Protein AF-A0A162QLN3-F1 (afdb_monomer)

Foldseek 3Di:
DDKDQAADPAKQAWKWWWFADPVRDIDIATGIGGQPDPDHRTAIIGRDDQAPPDCVQKDFVVVVGDQDQDWDWKFFQFVVPRGTHIWTADNVVSDTPDDTDTGIIHHDDDHDPDDGGRDYD

pLDDT: mean 87.29, std 8.72, range [60.91, 96.0]

Solvent-accessible surface area (backbone atoms only — not comparable to full-atom values): 7224 Å² total; per-residue (Å²): 134,65,80,38,42,60,51,48,94,51,72,41,70,46,20,42,34,22,36,44,48,96,89,67,51,70,46,74,47,78,41,64,50,50,48,88,62,84,56,88,43,48,29,32,38,26,76,48,68,53,59,84,88,64,65,84,81,54,42,26,63,91,76,73,37,80,76,72,86,55,67,44,65,26,40,28,31,26,74,71,67,66,37,58,43,78,33,46,32,39,42,90,75,71,41,65,60,77,92,61,60,70,59,33,37,28,81,56,77,80,56,77,82,74,90,60,57,54,35,82,124

Organism: NCBI:txid1121326

Mean predicted aligned error: 5.3 Å

Secondary structure (DSSP, 8-state):
---B-B--SS-EEEEEEEEE-TTS-EEEEEEEE-TT---TTEEEEEE--SS-S--TT-B-GGGTPPPPSS-EEEEEEESSS--EEEEEEETTTTEESSSS-EEEEEEPPPPP--SPPPBP-

Nearest PDB structures (foldseek):
  3lag-assembly1_A  TM=4.949E-01  e=3.246E+00  Rhodopseudomonas palustris CGA009
  6zlx-assembly1_A  TM=1.906E-01  e=5.798E+00  Homo sapiens
  8isj-assembly1_B  TM=2.012E-01  e=5.798E+00  Arabidopsis thaliana

Radius of gyration: 15.29 Å; Cα contacts (8 Å, |Δi|>4): 238; chains: 1; bounding box: 36×36×38 Å

Structure (mmCIF, N/CA/C/O backbone):
data_AF-A0A162QLN3-F1
#
_entry.id   AF-A0A162QLN3-F1
#
loop_
_atom_site.group_PDB
_atom_site.id
_atom_site.type_symbol
_atom_site.label_atom_id
_atom_site.label_alt_id
_atom_site.label_comp_id
_atom_site.label_asym_id
_atom_site.label_entity_id
_atom_site.label_seq_id
_atom_site.pdbx_PDB_ins_code
_atom_site.Cartn_x
_atom_site.Cartn_y
_atom_site.Cartn_z
_atom_site.occupancy
_atom_site.B_iso_or_equiv
_atom_site.auth_seq_id
_atom_site.auth_comp_id
_atom_site.auth_asym_id
_atom_site.auth_atom_id
_atom_site.pdbx_PDB_model_num
ATOM 1 N N . MET A 1 1 ? -3.780 9.070 -7.454 1.00 75.94 1 MET A N 1
ATOM 2 C CA . MET A 1 1 ? -2.645 8.168 -7.160 1.00 75.94 1 MET A CA 1
ATOM 3 C C . MET A 1 1 ? -2.604 7.137 -8.271 1.00 75.94 1 MET A C 1
ATOM 5 O O . MET A 1 1 ? -3.644 6.544 -8.531 1.00 75.94 1 MET A O 1
ATOM 9 N N . GLU A 1 2 ? -1.471 6.964 -8.947 1.00 88.06 2 GLU A N 1
ATOM 10 C CA . GLU A 1 2 ? -1.360 6.098 -10.132 1.00 88.06 2 GLU A CA 1
ATOM 11 C C . GLU A 1 2 ? -0.142 5.175 -10.028 1.00 88.06 2 GLU A C 1
ATOM 13 O O . GLU A 1 2 ? 0.862 5.526 -9.405 1.00 88.06 2 GLU A O 1
ATOM 18 N N . TRP A 1 3 ? -0.257 3.974 -10.598 1.00 93.69 3 TRP A N 1
ATOM 19 C CA . TRP A 1 3 ? 0.831 2.997 -10.644 1.00 93.69 3 TRP A CA 1
ATOM 20 C C . TRP A 1 3 ? 1.822 3.355 -11.756 1.00 93.69 3 TRP A C 1
ATOM 22 O O . TRP A 1 3 ? 1.419 3.551 -12.899 1.00 93.69 3 TRP A O 1
ATOM 32 N N . SER A 1 4 ? 3.114 3.353 -11.435 1.00 92.81 4 SER A N 1
ATOM 33 C CA . SER A 1 4 ? 4.222 3.447 -12.383 1.00 92.81 4 SER A CA 1
ATOM 34 C C . SER A 1 4 ? 4.897 2.090 -12.562 1.00 92.81 4 SER A C 1
ATOM 36 O O . SER A 1 4 ? 5.086 1.342 -11.599 1.00 92.81 4 SER A O 1
ATOM 38 N N . THR A 1 5 ? 5.299 1.801 -13.798 1.00 91.31 5 THR A N 1
ATOM 39 C CA . THR A 1 5 ? 6.153 0.658 -14.154 1.00 91.31 5 THR A CA 1
ATOM 40 C C . THR A 1 5 ? 7.530 1.094 -14.662 1.00 91.31 5 THR A C 1
ATOM 42 O O . THR A 1 5 ? 8.290 0.262 -15.143 1.00 91.31 5 THR A O 1
ATOM 45 N N . GLU A 1 6 ? 7.859 2.381 -14.605 1.00 89.69 6 GLU A N 1
ATOM 46 C CA . GLU A 1 6 ? 9.182 2.908 -14.958 1.00 89.69 6 GLU A CA 1
ATOM 47 C C . GLU A 1 6 ? 9.920 3.243 -13.679 1.00 89.69 6 GLU A C 1
ATOM 49 O O . GLU A 1 6 ? 9.361 3.958 -12.854 1.00 89.69 6 GLU A O 1
ATOM 54 N N . LEU A 1 7 ? 11.142 2.735 -13.502 1.00 87.56 7 LEU A N 1
ATOM 55 C CA . LEU A 1 7 ? 11.941 3.039 -12.319 1.00 87.56 7 LEU A CA 1
ATOM 56 C C . LEU A 1 7 ? 12.109 4.555 -12.149 1.00 87.56 7 LEU A C 1
ATOM 58 O O . LEU A 1 7 ? 12.273 5.275 -13.138 1.00 87.56 7 LEU A O 1
ATOM 62 N N . PRO A 1 8 ? 12.082 5.045 -10.900 1.00 89.19 8 PRO A N 1
ATOM 63 C CA . PRO A 1 8 ? 12.245 6.463 -10.652 1.00 89.19 8 PRO A CA 1
ATOM 64 C C . PRO A 1 8 ? 13.689 6.893 -10.930 1.00 89.19 8 PRO A C 1
ATOM 66 O O . PRO A 1 8 ? 14.625 6.101 -10.825 1.00 89.19 8 PRO A O 1
ATOM 69 N N . GLU A 1 9 ? 13.872 8.176 -11.226 1.00 90.06 9 GLU A N 1
ATOM 70 C CA . GLU A 1 9 ? 15.194 8.789 -11.428 1.00 90.06 9 GLU A CA 1
ATOM 71 C C . GLU A 1 9 ? 15.925 9.053 -10.099 1.00 90.06 9 GLU A C 1
ATOM 73 O O . GLU A 1 9 ? 17.145 9.193 -10.062 1.00 90.06 9 GLU A O 1
ATOM 78 N N . SER A 1 10 ? 15.188 9.089 -8.988 1.00 90.62 10 SER A N 1
ATOM 79 C CA . SER A 1 10 ? 15.700 9.295 -7.634 1.00 90.62 10 SER A CA 1
ATOM 80 C C . SER A 1 10 ? 14.975 8.397 -6.631 1.00 90.62 10 SER A C 1
ATOM 82 O O . SER A 1 10 ? 13.962 7.772 -6.944 1.00 90.62 10 SER A O 1
ATOM 84 N N . VAL A 1 11 ? 15.512 8.284 -5.415 1.00 89.94 11 VAL A N 1
ATOM 85 C CA . VAL A 1 11 ? 14.911 7.435 -4.378 1.00 89.94 11 VAL A CA 1
ATOM 86 C C . VAL A 1 11 ? 13.552 7.996 -3.966 1.00 89.94 11 VAL A C 1
ATOM 88 O O . VAL A 1 11 ? 13.454 9.148 -3.545 1.00 89.94 11 VAL A O 1
ATOM 91 N N . ILE A 1 12 ? 12.517 7.157 -3.999 1.00 90.25 12 ILE A N 1
ATOM 92 C CA . ILE A 1 12 ? 11.200 7.482 -3.447 1.00 90.25 12 ILE A CA 1
ATOM 93 C C . ILE A 1 12 ? 11.043 6.702 -2.149 1.00 90.25 12 ILE A C 1
ATOM 95 O O . ILE A 1 12 ? 10.886 5.488 -2.176 1.00 90.25 12 ILE A O 1
ATOM 99 N N . GLN A 1 13 ? 11.093 7.405 -1.017 1.00 87.81 13 GLN A N 1
ATOM 100 C CA . GLN A 1 13 ? 11.102 6.802 0.323 1.00 87.81 13 GLN A CA 1
ATOM 101 C C . GLN A 1 13 ? 9.758 6.187 0.733 1.00 87.81 13 GLN A C 1
ATOM 103 O O . GLN A 1 13 ? 9.738 5.203 1.464 1.00 87.81 13 GLN A O 1
ATOM 108 N N . ASN A 1 14 ? 8.641 6.763 0.275 1.00 89.06 14 ASN A N 1
ATOM 109 C CA . ASN A 1 14 ? 7.305 6.320 0.660 1.00 89.06 14 ASN A CA 1
ATOM 110 C C . ASN A 1 14 ? 6.481 5.965 -0.577 1.00 89.06 14 ASN A C 1
ATOM 112 O O . ASN A 1 14 ? 5.913 6.833 -1.245 1.00 89.06 14 ASN A O 1
ATOM 116 N N . CYS A 1 15 ? 6.441 4.681 -0.914 1.00 91.94 15 CYS A N 1
ATOM 117 C CA . CYS A 1 15 ? 5.631 4.195 -2.017 1.00 91.94 15 CYS A CA 1
ATOM 118 C C . CYS A 1 15 ? 5.010 2.838 -1.703 1.00 91.94 15 CYS A C 1
ATOM 120 O O . CYS A 1 15 ? 5.576 2.000 -0.995 1.00 91.94 15 CYS A O 1
ATOM 122 N N . LEU A 1 16 ? 3.825 2.623 -2.264 1.00 94.44 16 LEU A N 1
ATOM 123 C CA . LEU A 1 16 ? 3.257 1.293 -2.352 1.00 94.44 16 LEU A CA 1
ATOM 124 C C . LEU A 1 16 ? 3.956 0.542 -3.475 1.00 94.44 16 LEU A C 1
ATOM 126 O O . LEU A 1 16 ? 4.117 1.069 -4.572 1.00 94.44 16 LEU A O 1
ATOM 130 N N . LEU A 1 17 ? 4.329 -0.700 -3.211 1.00 94.19 17 LEU A N 1
ATOM 131 C CA . LEU A 1 17 ? 4.955 -1.600 -4.168 1.00 94.19 17 LEU A CA 1
ATOM 132 C C . LEU A 1 17 ? 3.996 -2.738 -4.461 1.00 94.19 17 LEU A C 1
ATOM 134 O O . LEU A 1 17 ? 3.516 -3.377 -3.527 1.00 94.19 17 LEU A O 1
ATOM 138 N N . THR A 1 18 ? 3.750 -3.023 -5.737 1.00 95.25 18 THR A N 1
ATOM 139 C CA . THR A 1 18 ? 3.111 -4.280 -6.128 1.00 95.25 18 THR A CA 1
ATOM 140 C C . THR A 1 18 ? 4.182 -5.342 -6.318 1.00 95.25 18 THR A C 1
ATOM 142 O O . THR A 1 18 ? 5.024 -5.226 -7.212 1.00 95.25 18 THR A O 1
ATOM 145 N N . TRP A 1 19 ? 4.096 -6.393 -5.509 1.00 93.31 19 TRP A N 1
ATOM 146 C CA . TRP A 1 19 ? 4.892 -7.604 -5.646 1.00 93.31 19 TRP A CA 1
ATOM 147 C C . TRP A 1 19 ? 4.093 -8.672 -6.377 1.00 93.31 19 TRP A C 1
ATOM 149 O O . TRP A 1 19 ? 2.898 -8.824 -6.126 1.00 93.31 19 TRP A O 1
ATOM 159 N N . GLN A 1 20 ? 4.758 -9.430 -7.238 1.00 93.19 20 GLN A N 1
ATOM 160 C CA . GLN A 1 20 ? 4.251 -10.630 -7.879 1.00 93.19 20 GLN A CA 1
ATOM 161 C C . GLN A 1 20 ? 5.133 -11.814 -7.479 1.00 93.19 20 GLN A C 1
ATOM 163 O O . GLN A 1 20 ? 6.353 -11.763 -7.628 1.00 93.19 20 GLN A O 1
ATOM 168 N N . ARG A 1 21 ? 4.499 -12.868 -6.966 1.00 90.50 21 ARG A N 1
ATOM 169 C CA . ARG A 1 21 ? 5.140 -14.154 -6.671 1.00 90.50 21 ARG A CA 1
ATOM 170 C C . ARG A 1 21 ? 5.162 -15.044 -7.915 1.00 90.50 21 ARG A C 1
ATOM 172 O O . ARG A 1 21 ? 4.439 -14.786 -8.880 1.00 90.50 21 ARG A O 1
ATOM 179 N N . ASP A 1 22 ? 5.941 -16.120 -7.860 1.00 88.44 22 ASP A N 1
ATOM 180 C CA . ASP A 1 22 ? 6.073 -17.089 -8.959 1.00 88.44 22 ASP A CA 1
ATOM 181 C C . ASP A 1 22 ? 4.743 -17.775 -9.315 1.00 88.44 22 ASP A C 1
ATOM 183 O O . ASP A 1 22 ? 4.494 -18.088 -10.476 1.00 88.44 22 ASP A O 1
ATOM 187 N N . ASP A 1 23 ? 3.843 -17.931 -8.338 1.00 91.44 23 ASP A N 1
ATOM 188 C CA . ASP A 1 23 ? 2.478 -18.445 -8.534 1.00 91.44 23 ASP A CA 1
ATOM 189 C C . ASP A 1 23 ? 1.518 -17.425 -9.188 1.00 91.44 23 ASP A C 1
ATOM 191 O O . ASP A 1 23 ? 0.331 -17.697 -9.368 1.00 91.44 23 ASP A O 1
ATOM 195 N N . GLY A 1 24 ? 2.011 -16.231 -9.534 1.00 89.00 24 GLY A N 1
ATOM 196 C CA . GLY A 1 24 ? 1.239 -15.145 -10.133 1.00 89.00 24 GLY A CA 1
ATOM 197 C C . GLY A 1 24 ? 0.429 -14.315 -9.137 1.00 89.00 24 GLY A C 1
ATOM 198 O O . GLY A 1 24 ? -0.126 -13.283 -9.529 1.00 89.00 24 GLY A O 1
ATOM 199 N N . SER A 1 25 ? 0.378 -14.707 -7.860 1.00 92.19 25 SER A N 1
ATOM 200 C CA . SER A 1 25 ? -0.304 -13.939 -6.821 1.00 92.19 25 SER A CA 1
ATOM 201 C C . SER A 1 25 ? 0.403 -12.609 -6.568 1.00 92.19 25 SER A C 1
ATOM 203 O O . SER A 1 25 ? 1.621 -12.474 -6.726 1.00 92.19 25 SER A O 1
ATOM 205 N N . ARG A 1 26 ? -0.386 -11.593 -6.200 1.00 94.19 26 ARG A N 1
ATOM 206 C CA . ARG A 1 26 ? 0.096 -10.223 -6.025 1.00 94.19 26 ARG A CA 1
ATOM 207 C C . ARG A 1 26 ? -0.309 -9.656 -4.682 1.00 94.19 26 ARG A C 1
ATOM 209 O O . ARG A 1 26 ? -1.427 -9.874 -4.222 1.00 94.19 26 ARG A O 1
ATOM 216 N N . TYR A 1 27 ? 0.591 -8.892 -4.083 1.00 93.25 27 TYR A N 1
ATOM 217 C CA . TYR A 1 27 ? 0.350 -8.212 -2.816 1.00 93.25 27 TYR A CA 1
ATOM 218 C C . TYR A 1 27 ? 1.041 -6.852 -2.791 1.00 93.25 27 TYR A C 1
ATOM 220 O O . TYR A 1 27 ? 1.902 -6.560 -3.624 1.00 93.25 27 TYR A O 1
ATOM 228 N N . ILE A 1 28 ? 0.626 -6.010 -1.846 1.00 94.69 28 ILE A N 1
ATOM 229 C CA . ILE A 1 28 ? 1.164 -4.664 -1.677 1.00 94.69 28 ILE A CA 1
ATOM 230 C C . ILE A 1 28 ? 1.984 -4.589 -0.401 1.00 94.69 28 ILE A C 1
ATOM 232 O O . ILE A 1 28 ? 1.582 -5.111 0.636 1.00 94.69 28 ILE A O 1
ATOM 236 N N . THR A 1 29 ? 3.111 -3.892 -0.480 1.00 93.31 29 THR A N 1
ATOM 237 C CA . THR A 1 29 ? 3.875 -3.453 0.691 1.00 93.31 29 THR A CA 1
ATOM 238 C C . THR A 1 29 ? 4.116 -1.957 0.624 1.00 93.31 29 THR A C 1
ATOM 240 O O . THR A 1 29 ? 4.129 -1.390 -0.466 1.00 93.31 29 THR A O 1
ATOM 243 N N . LEU A 1 30 ? 4.416 -1.345 1.765 1.00 92.19 30 LEU A N 1
ATOM 244 C CA . LEU A 1 30 ? 4.958 0.006 1.823 1.00 92.19 30 LEU A CA 1
ATOM 245 C C . LEU A 1 30 ? 6.480 -0.049 1.994 1.00 92.19 30 LEU A C 1
ATOM 247 O O . LEU A 1 30 ? 6.964 -0.722 2.902 1.00 92.19 30 LEU A O 1
ATOM 251 N N . ASN A 1 31 ? 7.235 0.599 1.107 1.00 91.50 31 ASN A N 1
ATOM 252 C CA . ASN A 1 31 ? 8.697 0.660 1.193 1.00 91.50 31 ASN A CA 1
ATOM 253 C C . ASN A 1 31 ? 9.244 1.833 0.361 1.00 91.50 31 ASN A C 1
ATOM 255 O O . ASN A 1 31 ? 8.486 2.555 -0.290 1.00 91.50 31 ASN A O 1
ATOM 259 N N . ALA A 1 32 ? 10.567 1.976 0.337 1.00 90.56 32 ALA A N 1
ATOM 260 C CA . ALA A 1 32 ? 11.257 2.790 -0.643 1.00 90.56 32 ALA A CA 1
ATOM 261 C C . ALA A 1 32 ? 11.452 2.031 -1.971 1.00 90.56 32 ALA A C 1
ATOM 263 O O . ALA A 1 32 ? 11.607 0.805 -1.985 1.00 90.56 32 ALA A O 1
ATOM 264 N N . ILE A 1 33 ? 11.502 2.776 -3.076 1.00 90.00 33 ILE A N 1
ATOM 265 C CA . ILE A 1 33 ? 11.984 2.310 -4.382 1.00 90.00 33 ILE A CA 1
ATOM 266 C C . ILE A 1 33 ? 13.200 3.152 -4.783 1.00 90.00 33 ILE A C 1
ATOM 268 O O . ILE A 1 33 ? 13.176 4.382 -4.694 1.00 90.00 33 ILE A O 1
ATOM 272 N N . LEU A 1 34 ? 14.288 2.488 -5.170 1.00 89.12 34 LEU A N 1
ATOM 273 C CA . LEU A 1 34 ? 15.552 3.130 -5.524 1.00 89.12 34 LEU A CA 1
ATOM 274 C C . LEU A 1 34 ? 15.717 3.208 -7.053 1.00 89.12 34 LEU A C 1
ATOM 276 O O . LEU A 1 34 ? 15.258 2.307 -7.766 1.00 89.12 34 LEU A O 1
ATOM 280 N N . PRO A 1 35 ? 16.410 4.241 -7.571 1.00 82.81 35 PRO A N 1
ATOM 281 C CA . PRO A 1 35 ? 16.803 4.284 -8.970 1.00 82.81 35 PRO A CA 1
ATOM 282 C C . PRO A 1 35 ? 17.755 3.111 -9.228 1.00 82.81 35 PRO A C 1
ATOM 284 O O . PRO A 1 35 ? 18.721 2.914 -8.491 1.00 82.81 35 PRO A O 1
ATOM 287 N N . ASN A 1 36 ? 17.477 2.319 -10.263 1.00 75.19 36 ASN A N 1
ATOM 288 C CA . ASN A 1 36 ? 18.273 1.155 -10.688 1.00 75.19 36 ASN A CA 1
ATOM 289 C C . ASN A 1 36 ? 18.195 -0.104 -9.808 1.00 75.19 36 ASN A C 1
ATOM 291 O O . ASN A 1 36 ? 18.935 -1.060 -10.049 1.00 75.19 36 ASN A O 1
ATOM 295 N N . GLU A 1 37 ? 17.290 -0.170 -8.833 1.00 70.38 37 GLU A N 1
ATOM 296 C CA . GLU A 1 37 ? 17.135 -1.386 -8.037 1.00 70.38 37 GLU A CA 1
ATOM 297 C C . GLU A 1 37 ? 16.178 -2.381 -8.710 1.00 70.38 37 GLU A C 1
ATOM 299 O O . GLU A 1 37 ? 14.953 -2.248 -8.661 1.00 70.38 37 GLU A O 1
ATOM 304 N N . LYS A 1 38 ? 16.736 -3.433 -9.321 1.00 65.00 38 LYS A N 1
ATOM 305 C CA . LYS A 1 38 ? 15.955 -4.599 -9.752 1.00 65.00 38 LYS A CA 1
ATOM 306 C C . LYS A 1 38 ? 15.662 -5.496 -8.550 1.00 65.00 38 LYS A C 1
ATOM 308 O O . LYS A 1 38 ? 16.335 -6.499 -8.334 1.00 65.00 38 LYS A O 1
ATOM 313 N N . ARG A 1 39 ? 14.632 -5.162 -7.773 1.00 73.25 39 ARG A N 1
ATOM 314 C CA . ARG A 1 39 ? 14.076 -6.111 -6.798 1.00 73.25 39 ARG A CA 1
ATOM 315 C C . ARG A 1 39 ? 13.227 -7.137 -7.540 1.00 73.25 39 ARG A C 1
ATOM 317 O O . ARG A 1 39 ? 12.178 -6.798 -8.090 1.00 73.25 39 ARG A O 1
ATOM 324 N N . HIS A 1 40 ? 13.692 -8.386 -7.571 1.00 77.44 40 HIS A N 1
ATOM 325 C CA . HIS A 1 40 ? 12.925 -9.494 -8.139 1.00 77.44 40 HIS A CA 1
ATOM 326 C C . HIS A 1 40 ? 11.530 -9.544 -7.504 1.00 77.44 40 HIS A C 1
ATOM 328 O O . HIS A 1 40 ? 11.391 -9.480 -6.284 1.00 77.44 40 HIS A O 1
ATOM 334 N N . GLY A 1 41 ? 10.502 -9.619 -8.348 1.00 86.44 41 GLY A N 1
ATOM 335 C CA . GLY A 1 41 ? 9.105 -9.658 -7.925 1.00 86.44 41 GLY A CA 1
ATOM 336 C C . GLY A 1 41 ? 8.407 -8.298 -7.850 1.00 86.44 41 GLY A C 1
ATOM 337 O O . GLY A 1 41 ? 7.183 -8.289 -7.844 1.00 86.44 41 GLY A O 1
ATOM 338 N N . ILE A 1 42 ? 9.098 -7.149 -7.860 1.00 90.69 42 ILE A N 1
ATOM 339 C CA . ILE A 1 42 ? 8.403 -5.850 -7.942 1.00 90.69 42 ILE A CA 1
ATOM 340 C C . ILE A 1 42 ? 8.054 -5.529 -9.396 1.00 90.69 42 ILE A C 1
ATOM 342 O O . ILE A 1 42 ? 8.927 -5.469 -10.262 1.00 90.69 42 ILE A O 1
ATOM 346 N N . ILE A 1 43 ? 6.773 -5.266 -9.657 1.00 92.06 43 ILE A N 1
ATOM 347 C CA . ILE A 1 43 ? 6.272 -4.988 -11.014 1.00 92.06 43 ILE A CA 1
ATOM 348 C C . ILE A 1 43 ? 5.743 -3.565 -11.202 1.00 92.06 43 ILE A C 1
ATOM 350 O O . ILE A 1 43 ? 5.671 -3.089 -12.330 1.00 92.06 43 ILE A O 1
ATOM 354 N N . ALA A 1 44 ? 5.387 -2.877 -10.117 1.00 93.56 44 ALA A N 1
ATOM 355 C CA . ALA A 1 44 ? 4.937 -1.491 -10.151 1.00 93.56 44 ALA A CA 1
ATOM 356 C C . ALA A 1 44 ? 5.126 -0.825 -8.787 1.00 93.56 44 ALA A C 1
ATOM 358 O O . ALA A 1 44 ? 5.097 -1.501 -7.755 1.00 93.56 44 ALA A O 1
ATOM 359 N N . TYR A 1 45 ? 5.233 0.500 -8.777 1.00 94.12 45 TYR A N 1
ATOM 360 C CA . TYR A 1 45 ? 5.157 1.297 -7.556 1.00 94.12 45 TYR A CA 1
ATOM 361 C C . TYR A 1 45 ? 4.174 2.456 -7.706 1.00 94.12 45 TYR A C 1
ATOM 363 O O . TYR A 1 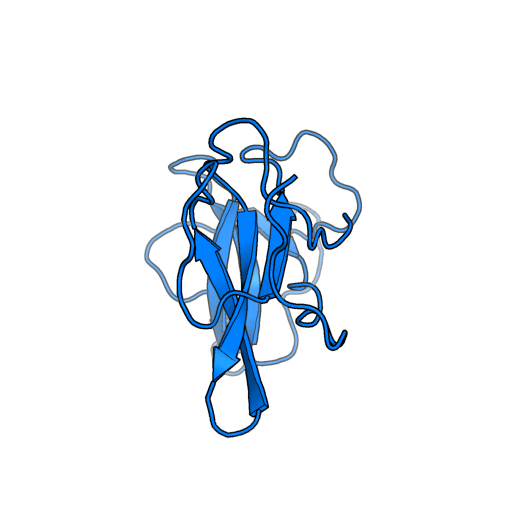45 ? 3.855 2.885 -8.809 1.00 94.12 45 TYR A O 1
ATOM 371 N N . MET A 1 46 ? 3.688 2.969 -6.586 1.00 94.06 46 MET A N 1
ATOM 372 C CA . MET A 1 46 ? 2.821 4.137 -6.513 1.00 94.06 46 MET A CA 1
ATOM 373 C C . MET A 1 46 ? 3.345 5.033 -5.391 1.00 94.06 46 MET A C 1
ATOM 375 O O . MET A 1 46 ? 3.254 4.644 -4.222 1.00 94.06 46 MET A O 1
ATOM 379 N N . PRO A 1 47 ? 3.922 6.205 -5.705 1.00 92.00 47 PRO A N 1
ATOM 380 C CA . PRO A 1 47 ? 4.354 7.151 -4.687 1.00 92.00 47 PRO A CA 1
ATOM 381 C C . PRO A 1 47 ? 3.170 7.575 -3.827 1.00 92.00 47 PRO A C 1
ATOM 383 O O . PRO A 1 47 ? 2.092 7.876 -4.348 1.00 92.00 47 PRO A O 1
ATOM 386 N N . ILE A 1 48 ? 3.383 7.631 -2.518 1.00 89.12 48 ILE A N 1
ATOM 387 C CA . ILE A 1 48 ? 2.399 8.169 -1.588 1.00 89.12 48 ILE A CA 1
ATOM 388 C C . ILE A 1 48 ? 3.006 9.328 -0.810 1.00 89.12 48 ILE A C 1
ATOM 390 O O . ILE A 1 48 ? 4.208 9.377 -0.540 1.00 89.12 48 ILE A O 1
ATOM 394 N N . LYS A 1 49 ? 2.164 10.295 -0.449 1.00 81.62 49 LYS A N 1
ATOM 395 C CA . LYS A 1 49 ? 2.609 11.400 0.395 1.00 81.62 49 LYS A CA 1
ATOM 396 C C . LYS A 1 49 ? 2.922 10.857 1.787 1.00 81.62 49 LYS A C 1
ATOM 398 O O . LYS A 1 49 ? 2.167 10.056 2.328 1.00 81.62 49 LYS A O 1
ATOM 403 N N . HIS A 1 50 ? 4.034 11.302 2.361 1.00 76.38 50 HIS A N 1
ATOM 404 C CA . HIS A 1 50 ? 4.373 10.976 3.746 1.00 76.38 50 HIS A CA 1
ATOM 405 C C . HIS A 1 50 ? 3.441 11.677 4.742 1.00 76.38 50 HIS A C 1
ATOM 407 O O . HIS A 1 50 ? 3.071 11.083 5.747 1.00 76.38 50 HIS A O 1
ATOM 413 N N . PHE A 1 51 ? 3.004 12.892 4.396 1.00 74.69 51 PHE A N 1
ATOM 414 C CA . PHE A 1 51 ? 2.073 13.704 5.173 1.00 74.69 51 PHE A CA 1
ATOM 415 C C . PHE A 1 51 ? 0.767 13.930 4.411 1.00 74.69 51 PHE A C 1
ATOM 417 O O . PHE A 1 51 ? 0.754 14.100 3.186 1.00 74.69 51 PHE A O 1
ATOM 424 N N . ILE A 1 52 ? -0.337 13.975 5.150 1.00 72.81 52 ILE A N 1
ATOM 425 C CA . ILE A 1 52 ? -1.661 14.258 4.603 1.00 72.81 52 ILE A CA 1
ATOM 426 C C . ILE A 1 52 ? -1.914 15.759 4.702 1.00 72.81 52 ILE A C 1
ATOM 428 O O . ILE A 1 52 ? -2.245 16.270 5.767 1.00 72.81 52 ILE A O 1
ATOM 432 N N . ASN A 1 53 ? -1.800 16.451 3.572 1.00 70.81 53 ASN A N 1
ATOM 433 C CA . ASN A 1 53 ? -2.161 17.872 3.470 1.00 70.81 53 ASN A CA 1
ATOM 434 C C . ASN A 1 53 ? -3.512 18.076 2.756 1.00 70.81 53 ASN A C 1
ATOM 436 O O . ASN A 1 53 ? -4.020 19.188 2.697 1.00 70.81 53 ASN A O 1
ATOM 440 N N . ASP A 1 54 ? -4.073 17.003 2.197 1.00 76.38 54 ASP A N 1
ATOM 441 C CA . ASP A 1 54 ? -5.358 16.948 1.502 1.00 76.38 54 ASP A CA 1
ATOM 442 C C . ASP A 1 54 ? -6.131 15.753 2.066 1.00 76.38 54 ASP A C 1
ATOM 444 O O . ASP A 1 54 ? -5.596 14.646 2.134 1.00 76.38 54 ASP A O 1
ATOM 448 N N . ASN A 1 55 ? -7.361 15.989 2.515 1.00 73.75 55 ASN A N 1
ATOM 449 C CA . ASN A 1 55 ? -8.195 14.978 3.158 1.00 73.75 55 ASN A CA 1
ATOM 450 C C . ASN A 1 55 ? -8.986 14.119 2.157 1.00 73.75 55 ASN A C 1
ATOM 452 O O . ASN A 1 55 ? -9.692 13.203 2.576 1.00 73.75 55 ASN A O 1
ATOM 456 N N . THR A 1 56 ? -8.872 14.386 0.855 1.00 85.75 56 THR A N 1
ATOM 457 C CA . THR A 1 56 ? -9.617 13.671 -0.181 1.00 85.75 56 THR A CA 1
ATOM 458 C C . THR A 1 56 ? -9.322 12.168 -0.134 1.00 85.75 56 THR A C 1
ATOM 460 O O . THR A 1 56 ? -8.182 11.732 -0.291 1.00 85.75 56 THR A O 1
ATOM 463 N N . GLY A 1 57 ? -10.366 11.362 0.08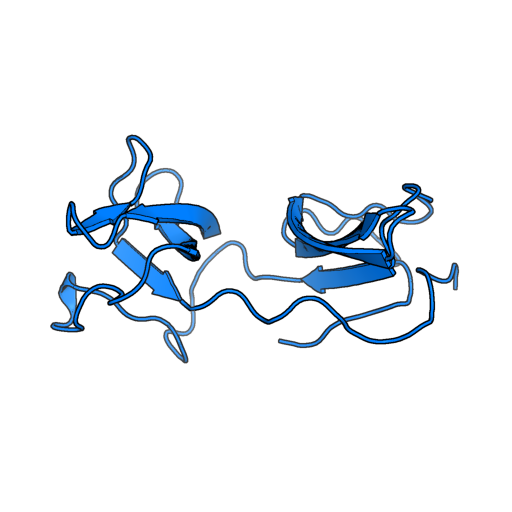2 1.00 85.69 57 GLY A N 1
ATOM 464 C CA . GLY A 1 57 ? -10.283 9.898 0.165 1.00 85.69 57 GLY A CA 1
ATOM 465 C C . GLY A 1 57 ? -9.863 9.334 1.529 1.00 85.69 57 GLY A C 1
ATOM 466 O O . GLY A 1 57 ? -9.895 8.116 1.699 1.00 85.69 57 GLY A O 1
ATOM 467 N N . TRP A 1 58 ? -9.514 10.187 2.497 1.00 91.50 58 TRP A N 1
ATOM 468 C CA . TRP A 1 58 ? -9.208 9.787 3.872 1.00 91.50 58 TRP A CA 1
ATOM 469 C C . TRP A 1 58 ? -10.455 9.838 4.753 1.00 91.50 58 TRP A C 1
ATOM 471 O O . TRP A 1 58 ? -11.215 10.803 4.712 1.00 91.50 58 TRP A O 1
ATOM 481 N N . LYS A 1 59 ? -10.621 8.819 5.593 1.00 93.94 59 LYS A N 1
ATOM 482 C CA . LYS A 1 59 ? -11.668 8.705 6.612 1.00 93.94 59 LYS A CA 1
ATOM 483 C C . LYS A 1 59 ? -11.068 8.846 8.001 1.00 93.94 59 LYS A C 1
ATOM 485 O O . LYS A 1 59 ? -9.910 8.486 8.214 1.00 93.94 59 LYS A O 1
ATOM 490 N N . SER A 1 60 ? -11.835 9.369 8.947 1.00 91.94 60 SER A N 1
ATOM 491 C CA . SER A 1 60 ? -11.393 9.570 10.324 1.00 91.94 60 SER A CA 1
ATOM 492 C C . SER A 1 60 ? -12.554 9.477 11.310 1.00 91.94 60 SER A C 1
ATOM 494 O O . SER A 1 60 ? -13.521 10.232 11.210 1.00 91.94 60 SER A O 1
ATOM 496 N N . GLU A 1 61 ? -12.407 8.642 12.340 1.00 91.56 61 GLU A N 1
ATOM 497 C CA . GLU A 1 61 ? -13.364 8.598 13.456 1.00 91.56 61 GLU A CA 1
ATOM 498 C C . GLU A 1 61 ? -13.498 9.965 14.151 1.00 91.56 61 GLU A C 1
ATOM 500 O O . GLU A 1 61 ? -14.584 10.348 14.575 1.00 91.56 61 GLU A O 1
ATOM 505 N N . PHE A 1 62 ? -12.424 10.768 14.189 1.00 88.62 62 PHE A N 1
ATOM 506 C CA . PHE A 1 62 ? -12.437 12.129 14.749 1.00 88.62 62 PHE A CA 1
ATOM 507 C C . PHE A 1 62 ? -13.300 13.113 13.947 1.00 88.62 62 PHE A C 1
ATOM 509 O O . PHE A 1 62 ? -13.585 14.209 14.427 1.00 88.62 62 PHE A O 1
ATOM 516 N N . LYS A 1 63 ? -13.705 12.740 12.729 1.00 88.75 63 LYS A N 1
ATOM 517 C CA . LYS A 1 63 ? -14.620 13.499 11.868 1.00 88.75 63 LYS A CA 1
ATOM 518 C C . LYS A 1 63 ? -16.008 12.860 11.769 1.00 88.75 63 LYS A C 1
ATOM 520 O O . LYS A 1 63 ? -16.839 13.358 11.016 1.00 88.75 63 LYS A O 1
ATOM 525 N N . GLY A 1 64 ? -16.263 11.794 12.530 1.00 91.38 64 GLY A N 1
ATOM 526 C CA . GLY A 1 64 ? -17.523 11.053 12.506 1.00 91.38 64 GLY A CA 1
ATOM 527 C C . GLY A 1 64 ? -17.626 10.008 11.392 1.00 91.38 64 GLY A C 1
ATOM 528 O O . GLY A 1 64 ? -18.727 9.525 11.143 1.00 91.38 64 GLY A O 1
ATOM 529 N N . ASP A 1 65 ? -16.523 9.652 10.721 1.00 94.50 65 ASP A N 1
ATOM 530 C CA . ASP A 1 65 ? -16.529 8.531 9.778 1.00 94.50 65 ASP A CA 1
ATOM 531 C C . ASP A 1 65 ? -16.534 7.185 10.515 1.00 94.50 65 ASP A C 1
ATOM 533 O O . ASP A 1 65 ? -15.807 6.993 11.491 1.00 94.50 65 ASP A O 1
ATOM 537 N N . ASP A 1 66 ? -17.287 6.219 9.986 1.00 94.62 66 ASP A N 1
ATOM 538 C CA . ASP A 1 66 ? -17.247 4.832 10.455 1.00 94.62 66 ASP A CA 1
ATOM 539 C C . ASP A 1 66 ? -15.881 4.189 10.174 1.00 94.62 66 ASP A C 1
ATOM 541 O O . ASP A 1 66 ? -15.349 4.299 9.062 1.00 94.62 66 ASP A O 1
ATOM 545 N N . LEU A 1 67 ? -15.381 3.401 11.132 1.00 94.31 67 LEU A N 1
ATOM 546 C CA . LEU A 1 67 ? -14.263 2.476 10.923 1.00 94.31 67 LEU A CA 1
ATOM 547 C C . LEU A 1 67 ? -14.510 1.505 9.753 1.00 94.31 67 LEU A C 1
ATOM 549 O O . LEU A 1 67 ? -15.658 1.263 9.349 1.00 94.31 67 LEU A O 1
ATOM 553 N N . PRO A 1 68 ? -13.446 0.887 9.201 1.00 95.19 68 PRO A N 1
ATOM 554 C CA . PRO A 1 68 ? -13.619 -0.111 8.161 1.00 95.19 68 PRO A CA 1
ATOM 555 C C . PRO A 1 68 ? -14.525 -1.269 8.601 1.00 95.19 68 PRO A C 1
ATOM 557 O O . PRO A 1 68 ? -14.548 -1.679 9.754 1.00 95.19 68 PRO A O 1
ATOM 560 N N . LYS A 1 69 ? -15.264 -1.849 7.651 1.00 94.62 69 LYS A N 1
ATOM 561 C CA . LYS A 1 69 ? -16.204 -2.958 7.925 1.00 94.62 69 LYS A CA 1
ATOM 562 C C . LYS A 1 69 ? -15.615 -4.341 7.646 1.00 94.62 69 LYS A C 1
ATOM 564 O O . LYS A 1 69 ? -16.287 -5.351 7.834 1.00 94.62 69 LYS A O 1
ATOM 569 N N . LYS A 1 70 ? -14.391 -4.402 7.120 1.00 95.12 70 LYS A N 1
ATOM 570 C CA . LYS A 1 70 ? -13.749 -5.639 6.663 1.00 95.12 70 LYS A CA 1
ATOM 571 C C . LYS A 1 70 ? -12.319 -5.715 7.158 1.00 95.12 70 LYS A C 1
ATOM 573 O O . LYS A 1 70 ? -11.611 -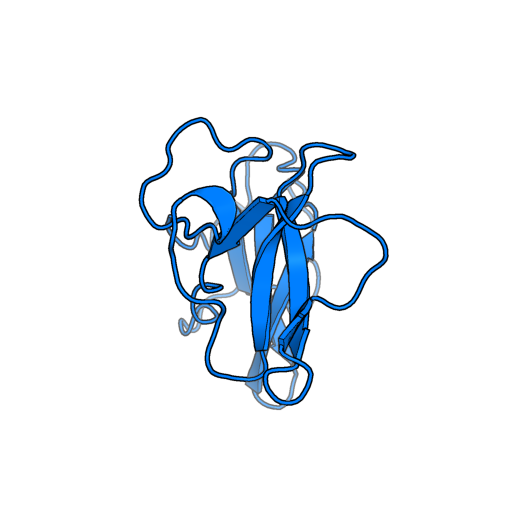4.709 7.167 1.00 95.12 70 LYS A O 1
ATOM 578 N N . ASN A 1 71 ? -11.901 -6.935 7.474 1.00 95.62 71 ASN A N 1
ATOM 579 C CA . ASN A 1 71 ? -10.502 -7.244 7.722 1.00 95.62 71 ASN A CA 1
ATOM 580 C C . ASN A 1 71 ? -9.668 -6.904 6.484 1.00 95.62 71 ASN A C 1
ATOM 582 O O . ASN A 1 71 ? -10.079 -7.222 5.364 1.00 95.62 71 ASN A O 1
ATOM 586 N N . GLY A 1 72 ? -8.506 -6.289 6.675 1.00 94.50 72 GLY A N 1
ATOM 587 C CA . GLY A 1 72 ? -7.654 -5.915 5.552 1.00 94.50 72 GLY A CA 1
ATOM 588 C C . GLY A 1 72 ? -6.533 -4.963 5.927 1.00 94.50 72 GLY A C 1
ATOM 589 O O . GLY A 1 72 ? -6.499 -4.435 7.035 1.00 94.50 72 GLY A O 1
ATOM 590 N N . TYR A 1 73 ? -5.628 -4.733 4.980 1.00 93.94 73 TYR A N 1
ATOM 591 C CA . TYR A 1 73 ? -4.649 -3.659 5.087 1.00 93.94 73 TYR A CA 1
ATOM 592 C C . TYR A 1 73 ? -5.256 -2.337 4.626 1.00 93.94 73 TYR A C 1
ATOM 594 O O . TYR A 1 73 ? -5.934 -2.287 3.600 1.00 93.94 73 TYR A O 1
ATOM 602 N N . TYR A 1 74 ? -4.955 -1.281 5.372 1.00 94.50 74 TYR A N 1
ATOM 603 C CA . TYR A 1 74 ? -5.341 0.098 5.097 1.00 94.50 74 TYR A CA 1
ATOM 604 C C . TYR A 1 74 ? -4.091 0.973 5.166 1.00 94.50 74 TYR A C 1
ATOM 606 O O . TYR A 1 74 ? -3.153 0.686 5.919 1.00 94.50 74 TYR A O 1
ATOM 614 N N . LEU A 1 75 ? -4.070 2.036 4.366 1.00 93.00 75 LEU A N 1
ATOM 615 C CA . LEU A 1 75 ? -3.130 3.124 4.594 1.00 93.00 75 LEU A CA 1
ATOM 616 C C . LEU A 1 75 ? -3.650 3.913 5.787 1.00 93.00 75 LEU A C 1
ATOM 618 O O . LEU A 1 75 ? -4.795 4.359 5.765 1.00 93.00 75 LEU A O 1
ATOM 622 N N . CYS A 1 76 ? -2.823 4.098 6.805 1.00 92.81 76 CYS A N 1
ATOM 623 C CA . CYS A 1 76 ? -3.202 4.820 8.006 1.00 92.81 76 CYS A CA 1
ATOM 624 C C . CYS A 1 76 ? -2.210 5.938 8.289 1.00 92.81 76 CYS A C 1
ATOM 626 O O . CYS A 1 76 ? -1.011 5.792 8.070 1.00 92.81 76 CYS A O 1
ATOM 628 N N . CYS A 1 77 ? -2.728 7.038 8.810 1.00 90.75 77 CYS A N 1
ATOM 629 C CA . CYS A 1 77 ? -1.946 8.108 9.395 1.00 90.75 77 CYS A CA 1
ATOM 630 C C . CYS A 1 77 ? -2.004 7.961 10.907 1.00 90.75 77 CYS A C 1
ATOM 632 O O . CYS A 1 77 ? -3.103 7.940 11.474 1.00 90.75 77 CYS A O 1
ATOM 634 N N . SER A 1 78 ? -0.845 7.839 11.543 1.00 86.12 78 SER A N 1
ATOM 635 C CA . SER A 1 78 ? -0.714 7.893 12.997 1.00 86.12 78 SER A CA 1
ATOM 636 C C . SER A 1 78 ? -0.290 9.289 13.453 1.00 86.12 78 SER A C 1
ATOM 638 O O . SER A 1 78 ? 0.198 10.101 12.671 1.00 86.12 78 SER A O 1
ATOM 640 N N . ASP A 1 79 ? -0.517 9.602 14.727 1.00 77.31 79 ASP A N 1
ATOM 641 C CA . ASP A 1 79 ? -0.100 10.877 15.320 1.00 77.31 79 ASP A CA 1
ATOM 642 C C . ASP A 1 79 ? 1.399 10.922 15.681 1.00 77.31 79 ASP A C 1
ATOM 644 O O . ASP A 1 79 ? 1.962 12.013 15.820 1.00 77.31 79 ASP A O 1
ATOM 648 N N . ARG A 1 80 ? 2.065 9.764 15.821 1.00 70.88 80 ARG A N 1
ATOM 649 C CA . ARG A 1 80 ? 3.489 9.645 16.180 1.00 70.88 80 ARG A CA 1
ATOM 650 C C . ARG A 1 80 ? 4.158 8.415 15.537 1.00 70.88 80 ARG A C 1
ATOM 652 O O . ARG A 1 80 ? 3.877 7.304 15.974 1.00 70.88 80 ARG A O 1
ATOM 659 N N . PRO A 1 81 ? 5.108 8.588 14.596 1.00 64.56 81 PRO A N 1
ATOM 660 C CA . PRO A 1 81 ? 5.358 9.802 13.811 1.00 64.56 81 PRO A CA 1
ATOM 661 C C . PRO A 1 81 ? 4.157 10.121 12.898 1.00 64.56 81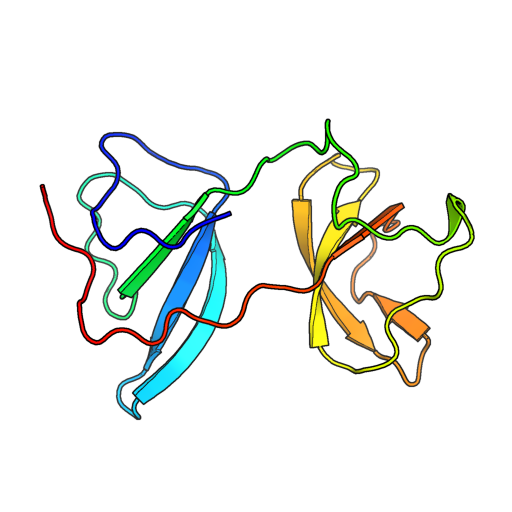 PRO A C 1
ATOM 663 O O . PRO A 1 81 ? 3.435 9.196 12.541 1.00 64.56 81 PRO A O 1
ATOM 666 N N . PRO A 1 82 ? 3.945 11.389 12.486 1.00 63.88 82 PRO A N 1
ATOM 667 C CA . PRO A 1 82 ? 2.920 11.768 11.509 1.00 63.88 82 PRO A CA 1
ATOM 668 C C . PRO A 1 82 ? 3.275 11.242 10.112 1.00 63.88 82 PRO A C 1
ATOM 670 O O . PRO A 1 82 ? 3.674 11.993 9.227 1.00 63.88 82 PRO A O 1
ATOM 673 N N . ALA A 1 83 ? 3.184 9.930 9.940 1.00 80.50 83 ALA A N 1
ATOM 674 C CA . ALA A 1 83 ? 3.585 9.209 8.751 1.00 80.50 83 ALA A CA 1
ATOM 675 C C . ALA A 1 83 ? 2.433 8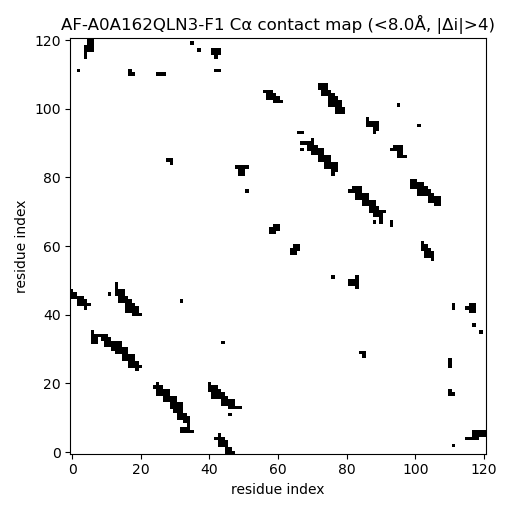.338 8.266 1.00 80.50 83 ALA A C 1
ATOM 677 O O . ALA A 1 83 ? 1.717 7.708 9.048 1.00 80.50 83 ALA A O 1
ATOM 678 N N . VAL A 1 84 ? 2.284 8.274 6.946 1.00 88.88 84 VAL A N 1
ATOM 679 C CA . VAL A 1 84 ? 1.436 7.262 6.327 1.00 88.88 84 VAL A CA 1
ATOM 680 C C . VAL A 1 84 ? 2.157 5.920 6.356 1.00 88.88 84 VAL A C 1
ATOM 682 O O . VAL A 1 84 ? 3.228 5.783 5.765 1.00 88.88 84 VAL A O 1
ATOM 685 N N . SER A 1 85 ? 1.526 4.942 6.998 1.00 89.12 85 SER A N 1
ATOM 686 C CA . SER A 1 85 ? 2.004 3.572 7.175 1.00 89.12 85 SER A CA 1
ATOM 687 C C . SER A 1 85 ? 0.917 2.563 6.797 1.00 89.12 85 SER A C 1
ATOM 689 O O . SER A 1 85 ? -0.261 2.902 6.688 1.00 89.12 85 SER A O 1
ATOM 691 N N . LEU A 1 86 ? 1.304 1.306 6.575 1.00 91.62 86 LEU A N 1
ATOM 692 C CA . LEU A 1 86 ? 0.378 0.226 6.237 1.00 91.62 86 LEU A CA 1
ATOM 693 C C . LEU A 1 86 ? 0.036 -0.578 7.497 1.00 91.62 86 LEU A C 1
ATOM 695 O O . LEU A 1 86 ? 0.912 -1.247 8.042 1.00 91.62 86 LEU A O 1
ATOM 699 N N . TYR A 1 87 ? -1.227 -0.561 7.927 1.00 92.94 87 TYR A N 1
ATOM 700 C CA . TYR A 1 87 ? -1.680 -1.335 9.089 1.00 92.94 87 TYR A CA 1
ATOM 701 C C . TYR A 1 87 ? -2.813 -2.289 8.730 1.00 92.94 87 TYR A C 1
ATOM 703 O O . TYR A 1 87 ? -3.635 -2.021 7.853 1.00 92.94 87 TYR A O 1
ATOM 711 N N . TRP A 1 88 ? -2.849 -3.426 9.422 1.00 93.75 88 TRP A N 1
ATOM 712 C CA . TRP A 1 88 ? -3.951 -4.378 9.336 1.00 93.75 88 TRP A CA 1
ATOM 713 C C . TRP A 1 88 ? -5.089 -3.950 10.261 1.00 93.75 88 TRP A C 1
ATOM 715 O O . TRP A 1 88 ? -4.849 -3.659 11.429 1.00 93.75 88 TRP A O 1
ATOM 725 N N . PHE A 1 89 ? -6.322 -3.960 9.772 1.00 96.00 89 PHE A N 1
ATOM 726 C CA . PHE A 1 89 ? -7.525 -3.746 10.567 1.00 96.00 89 PHE A CA 1
ATOM 727 C C . PHE A 1 89 ? -8.237 -5.074 10.838 1.00 96.00 89 PHE A C 1
ATOM 729 O O . PHE A 1 89 ? -8.466 -5.864 9.917 1.00 96.00 89 PHE A O 1
ATOM 736 N N . ASP A 1 90 ? -8.615 -5.305 12.094 1.00 95.81 90 ASP A N 1
ATOM 737 C CA . ASP A 1 90 ? -9.469 -6.411 12.524 1.00 95.81 90 ASP A CA 1
ATOM 738 C C . ASP A 1 90 ? -10.888 -5.881 12.768 1.00 95.81 90 ASP A C 1
ATOM 740 O O . ASP A 1 90 ? -11.162 -5.227 13.773 1.00 95.81 90 ASP A O 1
ATOM 744 N N . ALA A 1 91 ? -11.805 -6.191 11.853 1.00 95.12 91 ALA A N 1
ATOM 745 C CA . ALA A 1 91 ? -13.196 -5.761 11.911 1.00 95.12 91 ALA A CA 1
ATOM 746 C C . ALA A 1 91 ? -14.008 -6.457 13.004 1.00 95.12 91 ALA A C 1
ATOM 748 O O . ALA A 1 91 ? -15.040 -5.932 13.405 1.00 95.12 91 ALA A O 1
ATOM 749 N N . LYS A 1 92 ? -13.566 -7.613 13.517 1.00 94.69 92 LYS A N 1
ATOM 750 C CA . LYS A 1 92 ? -14.233 -8.240 14.669 1.00 94.69 92 LYS A CA 1
ATOM 751 C C . LYS A 1 92 ? -13.902 -7.508 15.963 1.00 94.69 92 LYS A C 1
ATOM 753 O O . LYS A 1 92 ? -14.734 -7.457 16.861 1.00 94.69 92 LYS A O 1
ATOM 758 N N . LYS A 1 93 ? -12.685 -6.973 16.059 1.00 94.06 93 LYS A N 1
ATOM 759 C CA . LYS A 1 93 ? -12.208 -6.207 17.218 1.00 94.06 93 LYS A CA 1
ATOM 760 C C . LYS A 1 93 ? -12.365 -4.694 17.050 1.00 94.06 93 LYS A C 1
ATOM 762 O O . LYS A 1 93 ? -12.057 -3.967 17.987 1.00 94.06 93 LYS A O 1
ATOM 767 N N . CYS A 1 94 ? -12.804 -4.242 15.875 1.00 92.31 94 CYS A N 1
ATOM 768 C CA . CYS A 1 94 ? -12.888 -2.839 15.478 1.00 92.31 94 CYS A CA 1
ATOM 769 C C . CYS A 1 94 ? -11.604 -2.057 15.790 1.00 92.31 94 CYS A C 1
ATOM 771 O O . CYS A 1 94 ? -11.652 -0.997 16.404 1.00 92.31 94 CYS A O 1
ATOM 773 N N . THR A 1 95 ? -10.443 -2.598 15.413 1.00 93.31 95 THR A N 1
ATOM 774 C CA . THR A 1 95 ? -9.160 -1.970 15.750 1.00 93.31 95 THR A CA 1
ATOM 775 C C . THR A 1 95 ? -8.099 -2.177 14.678 1.00 93.31 95 THR A C 1
ATOM 777 O O . THR A 1 95 ? -8.059 -3.215 14.008 1.00 93.31 95 THR A O 1
ATOM 780 N N . PHE A 1 96 ? -7.219 -1.188 14.528 1.00 92.38 96 PHE A N 1
ATOM 781 C CA . PHE A 1 96 ? -5.981 -1.335 13.773 1.00 92.38 96 PHE A CA 1
ATOM 782 C C . PHE A 1 96 ? -4.944 -2.051 14.642 1.00 92.38 96 PHE A C 1
ATOM 784 O O . PHE A 1 96 ? -4.794 -1.762 15.826 1.00 92.38 96 PHE A O 1
ATOM 791 N N . GLY A 1 97 ? -4.220 -3.004 14.060 1.00 85.12 97 GLY A N 1
ATOM 792 C CA . GLY A 1 97 ? -3.046 -3.584 14.7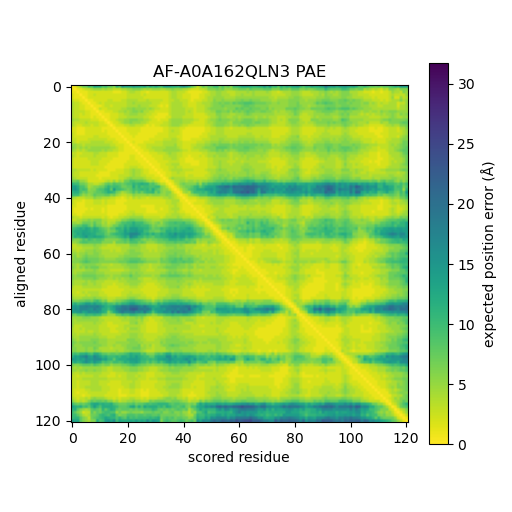02 1.00 85.12 97 GLY A CA 1
ATOM 793 C C . GLY A 1 97 ? -1.944 -2.534 14.836 1.00 85.12 97 GLY A C 1
ATOM 794 O O . GLY A 1 97 ? -1.808 -1.697 13.956 1.00 85.12 97 GLY A O 1
ATOM 795 N N . GLY A 1 98 ? -1.154 -2.590 15.909 1.00 75.94 98 GLY A N 1
ATOM 796 C CA . GLY A 1 98 ? -0.092 -1.620 16.208 1.00 75.94 98 GLY A CA 1
ATOM 797 C C . GLY A 1 98 ? -0.282 -0.937 17.565 1.00 75.94 98 GLY A C 1
ATOM 798 O O . GLY A 1 98 ? -1.305 -1.121 18.220 1.00 75.94 98 GLY A O 1
ATOM 799 N N . SER A 1 99 ? 0.728 -0.186 18.009 1.00 67.69 99 SER A N 1
ATOM 800 C CA . SER A 1 99 ? 0.673 0.632 19.234 1.00 67.69 99 SER A CA 1
ATOM 801 C C . SER A 1 99 ? 0.171 2.052 18.994 1.00 67.69 99 SER A C 1
ATOM 803 O O . SER A 1 99 ? -0.156 2.758 19.947 1.00 67.69 99 SER A O 1
ATOM 805 N N . ASP A 1 100 ? 0.162 2.489 17.738 1.00 78.50 100 ASP A N 1
ATOM 806 C CA . ASP A 1 100 ? 0.039 3.901 17.407 1.00 78.50 100 ASP A CA 1
ATOM 807 C C . ASP A 1 100 ? -1.423 4.304 17.269 1.00 78.50 100 ASP A C 1
ATOM 809 O O . ASP A 1 100 ? -2.267 3.549 16.778 1.00 78.50 100 ASP A O 1
ATOM 813 N N . LYS A 1 101 ? -1.730 5.533 17.683 1.00 87.38 101 LYS A N 1
ATOM 814 C CA . LYS A 1 101 ? -3.074 6.074 17.549 1.00 87.38 101 LYS A CA 1
ATOM 815 C C . LYS A 1 101 ? -3.312 6.466 16.095 1.00 87.38 101 LYS A C 1
ATOM 817 O O . LYS A 1 101 ? -2.756 7.447 15.602 1.00 87.38 101 LYS A O 1
ATOM 822 N N . ILE A 1 102 ? -4.162 5.702 15.416 1.00 90.56 102 ILE A N 1
ATOM 823 C CA . ILE A 1 102 ? -4.572 5.994 14.044 1.00 90.56 102 ILE A CA 1
ATOM 824 C C . ILE A 1 102 ? -5.566 7.157 14.044 1.00 90.56 102 ILE A C 1
ATOM 826 O O . ILE A 1 102 ? -6.608 7.097 14.692 1.00 90.56 102 ILE A O 1
ATOM 830 N N . ILE A 1 103 ? -5.236 8.224 13.317 1.00 90.81 103 ILE A N 1
ATOM 831 C CA . ILE A 1 103 ? -6.055 9.441 13.220 1.00 90.81 103 ILE A CA 1
ATOM 832 C C . ILE A 1 103 ? -6.833 9.536 11.912 1.00 90.81 103 ILE A C 1
ATOM 834 O O . ILE A 1 103 ? -7.859 10.213 11.856 1.00 90.81 103 ILE A O 1
ATOM 838 N N . ALA A 1 104 ? -6.370 8.863 10.864 1.00 92.31 104 ALA A N 1
ATOM 839 C CA . ALA A 1 104 ? -7.076 8.752 9.598 1.00 92.31 104 ALA A CA 1
ATOM 840 C C . ALA A 1 104 ? -6.657 7.478 8.866 1.00 92.31 104 ALA A C 1
ATOM 842 O O . ALA A 1 104 ? -5.544 6.986 9.055 1.00 92.31 104 ALA A O 1
ATOM 843 N N . PHE A 1 105 ? -7.524 6.971 7.999 1.00 94.00 105 PHE A N 1
ATOM 844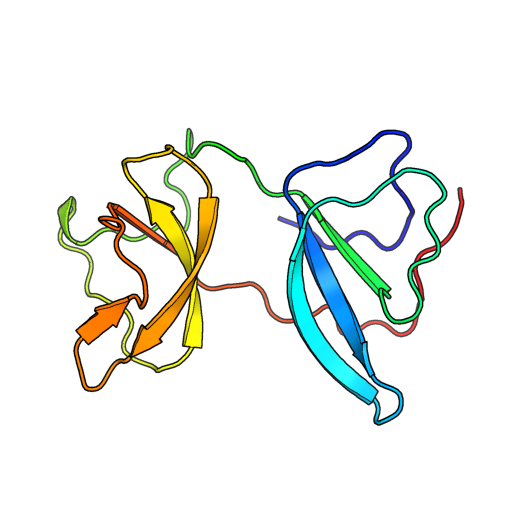 C CA . PHE A 1 105 ? -7.251 5.800 7.177 1.00 94.00 105 PHE A CA 1
ATOM 845 C C . PHE A 1 105 ? -7.863 5.929 5.782 1.00 94.00 105 PHE A C 1
ATOM 847 O O . PHE A 1 105 ? -8.802 6.692 5.560 1.00 94.00 105 PHE A O 1
ATOM 854 N N . MET A 1 106 ? -7.346 5.160 4.833 1.00 93.25 106 MET A N 1
ATOM 855 C CA . MET A 1 106 ? -7.923 4.999 3.504 1.00 93.25 106 MET A CA 1
ATOM 856 C C . MET A 1 106 ? -7.697 3.578 2.985 1.00 93.25 106 MET A C 1
ATOM 858 O O . MET A 1 106 ? -6.764 2.883 3.402 1.00 93.25 106 MET A O 1
ATOM 862 N N . ASP A 1 107 ? -8.551 3.147 2.058 1.00 93.38 107 ASP A N 1
ATOM 863 C CA . ASP A 1 107 ? -8.388 1.858 1.388 1.00 93.38 107 ASP A CA 1
ATOM 864 C C . ASP A 1 107 ? -7.045 1.808 0.645 1.00 93.38 107 ASP A C 1
ATOM 866 O O . ASP A 1 107 ? -6.660 2.753 -0.051 1.00 93.38 107 ASP A O 1
ATOM 870 N N . VAL A 1 108 ? -6.338 0.681 0.757 1.00 93.25 108 VAL A N 1
ATOM 871 C CA . VAL A 1 108 ? -5.163 0.433 -0.085 1.00 93.25 108 VAL A CA 1
ATOM 872 C C . VAL A 1 108 ? -5.657 0.196 -1.517 1.00 93.25 108 VAL A C 1
ATOM 874 O O . VAL A 1 108 ? -6.555 -0.628 -1.723 1.00 93.25 108 VAL A O 1
ATOM 877 N N . PRO A 1 109 ? -5.084 0.870 -2.529 1.00 92.31 109 PRO A N 1
ATOM 878 C CA . PRO A 1 109 ? -5.368 0.573 -3.928 1.00 92.31 109 PRO A CA 1
ATOM 879 C C . PRO A 1 109 ? -5.178 -0.914 -4.233 1.00 92.31 109 PRO A C 1
ATOM 881 O O . PRO A 1 109 ? -4.336 -1.574 -3.636 1.00 92.31 109 PRO A O 1
ATOM 884 N N . LYS A 1 110 ? -5.919 -1.466 -5.196 1.00 93.25 110 LYS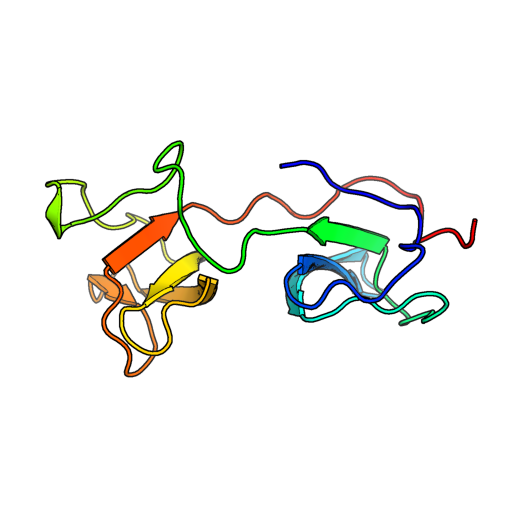 A N 1
ATOM 885 C CA . LYS A 1 110 ? -5.657 -2.844 -5.638 1.00 93.25 110 LYS A CA 1
ATOM 886 C C . LYS A 1 110 ? -4.243 -2.955 -6.232 1.00 93.25 110 LYS A C 1
ATOM 888 O O . LYS A 1 110 ? -3.793 -1.987 -6.858 1.00 93.25 110 LYS A O 1
ATOM 893 N N . PRO A 1 111 ? -3.569 -4.116 -6.092 1.00 93.81 111 PRO A N 1
ATOM 894 C CA . PRO A 1 111 ? -2.271 -4.335 -6.718 1.00 93.81 111 PRO A CA 1
ATOM 895 C C . PRO A 1 111 ? -2.353 -4.072 -8.220 1.00 93.81 111 PRO A C 1
ATOM 897 O O . PRO A 1 111 ? -3.369 -4.377 -8.851 1.00 93.81 111 PRO A O 1
ATOM 900 N N . TYR A 1 112 ? -1.286 -3.529 -8.800 1.00 94.25 112 TYR A N 1
ATOM 901 C CA . TYR A 1 112 ? -1.189 -3.374 -10.247 1.00 94.25 112 TYR A CA 1
ATOM 902 C C . TYR A 1 112 ? -1.416 -4.728 -10.933 1.00 94.25 112 TYR A C 1
ATOM 904 O O . TYR A 1 112 ? -0.823 -5.728 -10.529 1.00 94.25 112 TYR A O 1
ATOM 912 N N . LEU A 1 113 ? -2.272 -4.771 -11.961 1.00 90.62 113 LEU A N 1
ATOM 913 C CA . LEU A 1 113 ? -2.667 -6.001 -12.674 1.00 90.62 113 LEU A CA 1
ATOM 914 C C . LEU A 1 113 ? -2.018 -6.155 -14.061 1.00 90.62 113 LEU A C 1
ATOM 916 O O . LEU A 1 113 ? -2.222 -7.166 -14.729 1.00 90.62 113 LEU A O 1
ATOM 920 N N . GLY A 1 114 ? -1.206 -5.190 -14.503 1.00 86.88 114 GLY A N 1
ATOM 921 C CA . GLY A 1 114 ? -0.529 -5.285 -15.797 1.00 86.88 114 GLY A CA 1
ATOM 922 C C . GLY A 1 114 ? 0.567 -6.355 -15.831 1.00 86.88 114 GLY A C 1
ATOM 923 O O . GLY A 1 114 ? 0.971 -6.907 -14.804 1.00 86.88 114 GLY A O 1
ATOM 924 N N . LYS A 1 115 ? 1.026 -6.677 -17.044 1.00 72.38 115 LYS A N 1
ATOM 925 C CA . LYS A 1 115 ? 1.995 -7.757 -17.307 1.00 72.38 115 LYS A CA 1
ATOM 926 C C . LYS A 1 115 ? 3.458 -7.303 -17.284 1.00 72.38 115 LYS A C 1
ATOM 928 O O . LYS A 1 115 ? 4.348 -8.144 -17.294 1.00 72.38 115 LYS A O 1
ATOM 933 N N . ASN A 1 116 ? 3.707 -5.996 -17.290 1.00 70.44 116 ASN A N 1
ATOM 934 C CA . ASN A 1 116 ? 5.056 -5.453 -17.399 1.00 70.44 116 ASN A CA 1
ATOM 935 C C . ASN A 1 116 ? 5.736 -5.430 -16.029 1.00 70.44 116 ASN A C 1
ATOM 937 O O . ASN A 1 116 ? 5.126 -5.016 -15.046 1.00 70.44 116 ASN A O 1
ATOM 941 N N . MET A 1 117 ? 7.000 -5.849 -15.990 1.00 71.94 117 MET A N 1
ATOM 942 C CA . MET A 1 117 ? 7.885 -5.594 -14.854 1.00 71.94 117 MET A CA 1
ATOM 943 C C . MET A 1 117 ? 8.397 -4.151 -14.892 1.00 71.94 117 MET A C 1
ATOM 945 O O . MET A 1 117 ? 8.306 -3.490 -15.934 1.00 71.94 117 MET A O 1
ATOM 949 N N . LEU A 1 118 ? 8.973 -3.691 -13.776 1.00 75.56 118 LEU A N 1
ATOM 950 C CA . LEU A 1 118 ? 9.640 -2.394 -13.715 1.00 75.56 118 LEU A CA 1
ATOM 951 C C . LEU A 1 118 ? 10.722 -2.286 -14.798 1.00 75.56 118 LEU A C 1
ATOM 953 O O . LEU A 1 118 ? 11.620 -3.127 -14.890 1.00 75.56 118 LEU A O 1
ATOM 957 N N . LYS A 1 119 ? 10.625 -1.244 -15.622 1.00 72.88 119 LYS A N 1
ATOM 958 C CA . LYS A 1 119 ? 11.569 -0.941 -16.698 1.00 72.88 119 LYS A CA 1
ATOM 959 C C . LYS A 1 119 ? 12.592 0.073 -16.204 1.00 72.88 119 LYS A C 1
ATOM 961 O O . LYS A 1 119 ? 12.233 1.038 -15.532 1.00 72.88 119 LYS A O 1
ATOM 966 N N . ILE A 1 120 ? 13.857 -0.150 -16.548 1.00 67.62 120 ILE A N 1
ATOM 967 C CA . ILE A 1 120 ? 14.882 0.892 -16.453 1.00 67.62 120 ILE A CA 1
ATOM 968 C C . ILE A 1 120 ? 14.601 1.875 -17.598 1.00 67.62 120 ILE A C 1
ATOM 970 O O . ILE A 1 120 ? 14.332 1.415 -18.711 1.00 67.62 120 ILE A O 1
ATOM 974 N N . LYS A 1 121 ? 14.584 3.176 -17.295 1.00 60.91 121 LYS A N 1
ATOM 975 C CA . LYS A 1 121 ? 14.522 4.231 -18.313 1.00 60.91 121 LYS A CA 1
ATOM 976 C C . LYS A 1 121 ? 15.801 4.265 -19.141 1.00 60.91 121 LYS A C 1
ATOM 978 O O . LYS A 1 121 ? 16.884 4.095 -18.540 1.00 60.91 121 LYS A O 1
#

Sequence (121 aa):
MEWSTELPESVIQNCLLTWQRDDGSRYITLNAILPNEKRHGIIAYMPIKHFINDNTGWKSEFKGDDLPKKNGYYLCCSDRPPAVSLYWFDAKKCTFGGSDKIIAF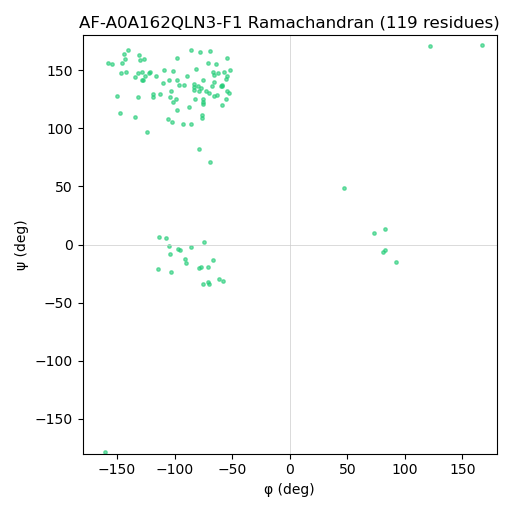MDVPKPYLGKNMLKIK